Protein 9HHC (pdb70)

Sequence (129 aa):
SSPEFMNKQWYLLANQQLILSLSKYEGGHIFEKLVDAKKQNCPDYYDVIKNPMSFSCIKTKLKKGQYAYPSEFVKDVQLIFDNCSLYNTSNSVVAITGKNIIETYFNNQLIVMGYNNFILKEKKINDMLKLV

InterPro domains:
  IPR001487 Bromodomain [PF00439] (353-421)
  IPR001487 Bromodomain [PR00503] (367-383)
  IPR001487 Bromodomain [PR00503] (383-401)
  IPR001487 Bromodomain [PR00503] (401-420)
  IPR001487 Bromodomain [PS50014] (348-420)
  IPR001487 Bromodomain [SM00297] (329-439)
  IPR002110 Ankyrin repeat [PF12796] (108-189)
  IPR002110 Ankyrin repeat [PS50088] (92-124)
  IPR002110 Ankyrin repeat [PS50088] (125-157)
  IPR002110 Ankyrin repeat [PS50088] (158-190)
  IPR002110 Ankyrin repeat [SM00248] (53-86)
  IPR002110 Ankyrin repeat [SM00248] (92-121)
  IPR002110 Ankyrin repeat [SM00248] (125-154)
  IPR002110 Ankyrin repeat [SM00248] (158-187)
  IPR002110 Ankyrin repeat [SM00248] (191-224)
  IPR018359 Bromodomain, conserved site [PS00633] (353-412)
  IPR036427 Bromodomain-like superfamily [G3DSA:1.20.920.10] (316-456)
  IPR036427 Bromodomain-like superfamily [SSF47370] (324-434)
  IPR036770 Ankyrin repeat-containing domain superfamily [G3DSA:1.25.40.20] (4-162)
  IPR036770 Ankyrin repeat-containing domain superfamily [G3DSA:1.25.40.20] (163-213)

GO terms:
  GO:0005634 nucleus (C, IDA)
  GO:0140015 histone H3K14ac reader activity (F, IDA)
  GO:0140072 histone H3K9ac reader activity (F, IDA)

Foldseek 3Di:
DVVVLVVVLLVVLVVLLVVLCPPVPSVVQADWDPCVVVVNVCLCVQQVDRAGSPNLVVCSVVVVDPALVVSVVRLVSNLVSQPRPDPCPDPSNVSSVVSVVVSVVSCVVVVSVVRNVVRVVVVVVVVVD

B-factor: mean 36.77, std 13.33, range [16.94, 96.71]

Solvent-accessible surface area: 7867 Å² total; per-residue (Å²): 102,106,65,136,50,68,132,69,4,41,106,32,0,58,89,0,1,102,20,0,30,167,78,144,9,0,136,62,17,43,150,84,44,95,18,93,83,128,89,17,111,65,24,77,104,60,2,158,85,42,29,1,0,39,33,0,57,66,57,8,140,140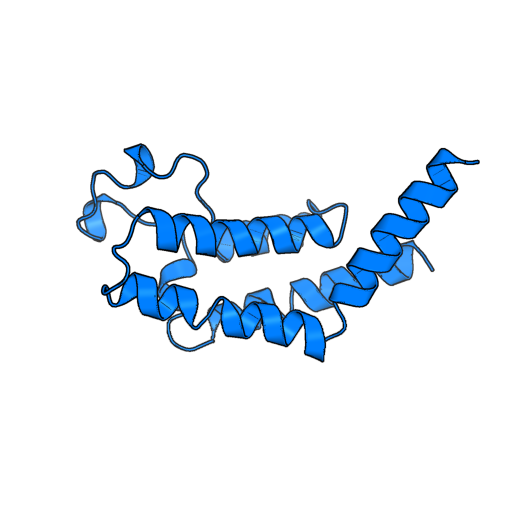,52,103,9,64,97,7,38,54,0,27,127,11,0,49,35,5,7,72,14,8,54,117,60,31,95,106,128,30,121,56,6,89,25,3,108,79,0,36,76,49,0,62,76,37,9,118,124,50,17,0,50,99,32,41,104,44,29,54,144,89,62,98,65,114,89,92,147

Organism: Plasmodium falciparum (isolate 3D7) (NCBI:txid36329)

Secondary structure (DSSP, 8-state):
-HHHHHHHHHHHHHHHHHHHHHSTTGGGGTS---TTTTT-TTHHHH-SS---HHHHHHHHHTT---SHHHHHHHHHHHHHHHHHHS-TTSHHHHHHHHHHHHHHHHHHHTTHHHHHHHHHHHHHHHHH-

Structure (mmCIF, N/CA/C/O backbone):
data_9HHC
#
_entry.id   9HHC
#
_cell.length_a   38.360
_cell.length_b   86.720
_cell.length_c   107.820
_cell.angle_alpha   90.00
_cell.angle_beta   90.00
_cell.angle_gamma   90.00
#
_symmetry.space_group_name_H-M   'I 2 2 2'
#
loop_
_entity.id
_entity.type
_entity.pdbx_description
1 polymer 'Bromodomain protein 1'
2 non-polymer (R,R)-2,3-BUTANEDIOL
3 non-polymer 1-(3-aminophenyl)-3-methyl-5,6,7,8-tetrahydro-2~{H}-cyclohepta[c]pyrrol-4-one
4 water water
#
loop_
_atom_site.group_PDB
_atom_site.id
_atom_site.type_symbol
_atom_site.label_atom_id
_atom_site.label_alt_id
_atom_site.label_comp_id
_atom_site.label_asym_id
_atom_site.label_entity_id
_atom_site.label_seq_id
_atom_site.pdbx_PDB_ins_code
_atom_site.Cartn_x
_atom_site.Cartn_y
_atom_site.Cartn_z
_atom_site.occupancy
_atom_site.B_iso_or_equiv
_atom_site.auth_seq_id
_atom_site.auth_comp_id
_atom_site.auth_asym_id
_atom_site.auth_atom_id
_atom_site.pdbx_PDB_model_num
ATOM 1 N N A SER A 1 5 ? 26.405 28.716 4.092 0.43 55.78 328 SER A N 1
ATOM 2 N N B SER A 1 5 ? 25.382 30.551 6.042 0.57 55.20 328 SER A N 1
ATOM 3 C CA A SER A 1 5 ? 25.476 29.228 5.095 0.43 56.22 328 SER A CA 1
ATOM 4 C CA B SER A 1 5 ? 25.432 29.510 5.019 0.57 56.07 328 SER A CA 1
ATOM 5 C C A SER A 1 5 ? 24.009 28.881 4.786 0.43 62.72 328 SER A C 1
ATOM 6 C C B SER A 1 5 ? 24.045 28.917 4.768 0.57 62.79 328 SER A C 1
ATOM 7 O O A SER A 1 5 ? 23.314 28.377 5.669 0.43 64.63 328 SER A O 1
ATOM 8 O O B SER A 1 5 ? 23.473 28.265 5.642 0.57 64.47 328 SER A O 1
ATOM 13 N N . PRO A 1 6 ? 23.520 29.136 3.558 1.00 60.29 329 PRO A N 1
ATOM 14 C CA . PRO A 1 6 ? 22.125 28.729 3.275 1.00 62.07 329 PRO A CA 1
ATOM 15 C C . PRO A 1 6 ? 21.895 27.229 3.366 1.00 61.26 329 PRO A C 1
ATOM 16 O O . PRO A 1 6 ? 20.831 26.792 3.832 1.00 49.19 329 PRO A O 1
ATOM 20 N N . GLU A 1 7 ? 22.864 26.423 2.922 1.00 73.42 330 GLU A N 1
ATOM 21 C CA . GLU A 1 7 ? 22.745 24.974 3.047 1.00 62.53 330 GLU A CA 1
ATOM 22 C C . GLU A 1 7 ? 22.984 24.522 4.482 1.00 60.92 330 GLU A C 1
ATOM 23 O O . GLU A 1 7 ? 22.298 23.616 4.967 1.00 48.79 330 GLU A O 1
ATOM 25 N N . PHE A 1 8 ? 23.968 25.125 5.159 1.00 53.92 331 PHE A N 1
ATOM 26 C CA . PHE A 1 8 ? 24.160 24.881 6.583 1.00 47.82 331 PHE A CA 1
ATOM 27 C C . PHE A 1 8 ? 22.888 25.185 7.360 1.00 47.64 331 PHE A C 1
ATOM 28 O O . PHE A 1 8 ? 22.476 24.409 8.235 1.00 42.79 331 PHE A O 1
ATOM 36 N N . MET A 1 9 ? 22.245 26.314 7.051 1.00 47.78 332 MET A N 1
ATOM 37 C CA . MET A 1 9 ? 21.015 26.659 7.751 1.00 43.88 332 MET A CA 1
ATOM 38 C C . MET A 1 9 ? 19.931 25.628 7.493 1.00 39.47 332 MET A C 1
ATOM 39 O O . MET A 1 9 ? 19.200 25.259 8.413 1.00 33.61 332 MET A O 1
ATOM 44 N N . ASN A 1 10 ? 19.817 25.141 6.249 1.00 38.44 333 ASN A N 1
ATOM 45 C CA . ASN A 1 10 ? 18.831 24.099 5.969 1.00 36.08 333 ASN A CA 1
ATOM 46 C C . ASN A 1 10 ? 19.066 22.871 6.844 1.00 34.24 333 ASN A C 1
ATOM 47 O O . ASN A 1 10 ? 18.110 22.294 7.382 1.00 35.65 333 ASN A O 1
ATOM 52 N N . LYS A 1 11 ? 20.335 22.457 6.992 1.00 35.63 334 LYS A N 1
ATOM 53 C CA . LYS A 1 11 ? 20.645 21.353 7.896 1.00 36.00 334 LYS A CA 1
ATOM 54 C C . LYS A 1 11 ? 20.170 21.663 9.306 1.00 29.24 334 LYS A C 1
ATOM 55 O O . LYS A 1 11 ? 19.564 20.807 9.962 1.00 33.15 334 LYS A O 1
ATOM 61 N N . GLN A 1 12 ? 20.416 22.888 9.784 1.00 34.99 335 GLN A N 1
ATOM 62 C CA . GLN A 1 12 ? 20.049 23.242 11.154 1.00 34.78 335 GLN A CA 1
ATOM 63 C C . GLN A 1 12 ? 18.556 23.059 11.405 1.00 30.26 335 GLN A C 1
ATOM 64 O O . GLN A 1 12 ? 18.157 22.341 12.330 1.00 30.43 335 GLN A O 1
ATOM 70 N N . TRP A 1 13 ? 17.700 23.710 10.606 1.00 28.63 336 TRP A N 1
ATOM 71 C CA . TRP A 1 13 ? 16.285 23.645 10.936 1.00 31.60 336 TRP A CA 1
ATOM 72 C C . TRP A 1 13 ? 15.682 22.283 10.619 1.00 28.22 336 TRP A C 1
ATOM 73 O O . TRP A 1 13 ? 14.665 21.930 11.223 1.00 25.43 336 TRP A O 1
ATOM 84 N N . TYR A 1 14 ? 16.292 21.496 9.722 1.00 29.61 337 TYR A N 1
ATOM 85 C CA . TYR A 1 14 ? 15.870 20.101 9.612 1.00 31.38 337 TYR A CA 1
ATOM 86 C C . TYR A 1 14 ? 16.124 19.358 10.918 1.00 28.61 337 TYR A C 1
ATOM 87 O O . TYR A 1 14 ? 15.242 18.638 11.405 1.00 26.96 337 TYR A O 1
ATOM 96 N N . LEU A 1 15 ? 17.305 19.550 11.524 1.00 24.90 338 LEU A N 1
ATOM 97 C CA . LEU A 1 15 ? 17.601 18.922 12.811 1.00 24.89 338 LEU A CA 1
ATOM 98 C C . LEU A 1 15 ? 16.631 19.371 13.895 1.00 29.52 338 LEU A C 1
ATOM 99 O O . LEU A 1 15 ? 16.191 18.562 14.719 1.00 29.02 338 LEU A O 1
ATOM 104 N N . LEU A 1 16 ? 16.283 20.655 13.913 1.00 24.59 339 LEU A N 1
ATOM 105 C CA . LEU A 1 16 ? 15.310 21.132 14.892 1.00 23.81 339 LEU A CA 1
ATOM 106 C C . LEU A 1 16 ? 13.940 20.493 14.689 1.00 28.19 339 LEU A C 1
ATOM 107 O O . LEU A 1 16 ? 13.284 20.103 15.662 1.00 23.50 339 LEU A O 1
ATOM 112 N N . ALA A 1 17 ? 13.485 20.409 13.434 1.00 24.02 340 ALA A N 1
ATOM 113 C CA . ALA A 1 17 ? 12.203 19.790 13.117 1.00 24.41 340 ALA A CA 1
ATOM 114 C C . ALA A 1 17 ? 12.176 18.325 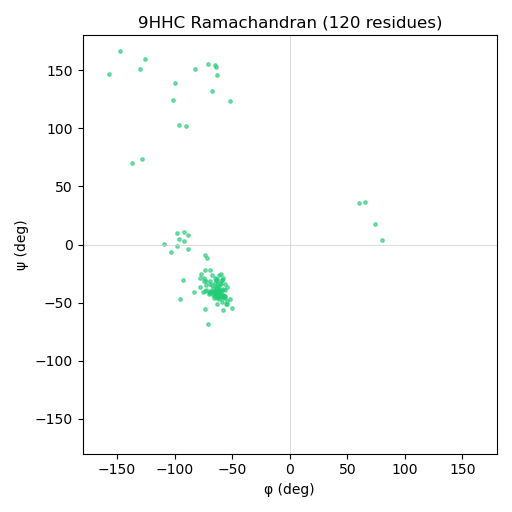13.529 1.00 27.55 340 ALA A C 1
ATOM 115 O O . ALA A 1 17 ? 11.180 17.854 14.086 1.00 29.96 340 ALA A O 1
ATOM 117 N N . ASN A 1 18 ? 13.253 17.581 13.260 1.00 27.41 341 ASN A N 1
ATOM 118 C CA . ASN A 1 18 ? 13.299 16.184 13.683 1.00 30.69 341 ASN A CA 1
ATOM 119 C C . ASN A 1 18 ? 13.241 16.060 15.203 1.00 35.20 341 ASN A C 1
ATOM 120 O O . ASN A 1 18 ? 12.560 15.186 15.738 1.00 35.37 341 ASN A O 1
ATOM 125 N N A GLN A 1 19 ? 13.956 16.943 15.905 0.43 30.87 342 GLN A N 1
ATOM 126 N N B GLN A 1 19 ? 13.956 16.940 15.906 0.57 30.77 342 GLN A N 1
ATOM 127 C CA A GLN A 1 19 ? 13.911 16.926 17.363 0.43 34.68 342 GLN A CA 1
ATOM 128 C CA B GLN A 1 19 ? 13.899 16.909 17.362 0.57 34.69 342 GLN A CA 1
ATOM 129 C C A GLN A 1 19 ? 12.525 17.291 17.873 0.43 34.22 342 GLN A C 1
ATOM 130 C C B GLN A 1 19 ? 12.508 17.269 17.860 0.57 34.23 342 GLN A C 1
ATOM 131 O O A GLN A 1 19 ? 12.045 16.712 18.855 0.43 35.29 342 GLN A O 1
ATOM 132 O O B GLN A 1 19 ? 12.007 16.664 18.816 0.57 35.31 342 GLN A O 1
ATOM 143 N N . LEU A 1 20 ? 11.861 18.235 17.208 1.00 29.13 343 LEU A N 1
ATOM 144 C CA . LEU A 1 20 ? 10.559 18.695 17.657 1.00 29.81 343 LEU A CA 1
ATOM 145 C C . LEU A 1 20 ? 9.465 17.671 17.388 1.00 27.92 343 LEU A C 1
ATOM 146 O O . LEU A 1 20 ? 8.607 17.445 18.249 1.00 28.83 343 LEU A O 1
ATOM 151 N N . ILE A 1 21 ? 9.461 17.051 16.202 1.00 28.49 344 ILE A N 1
ATOM 152 C CA . ILE A 1 21 ? 8.440 16.038 15.934 1.00 30.47 344 ILE A CA 1
ATOM 153 C C . ILE A 1 21 ? 8.601 14.870 16.901 1.00 33.15 344 ILE A C 1
ATOM 154 O O . ILE A 1 21 ? 7.614 14.225 17.272 1.00 30.90 344 ILE A O 1
ATOM 159 N N . LEU A 1 22 ? 9.827 14.599 17.355 1.00 31.54 345 LEU A N 1
ATOM 160 C CA . LEU A 1 22 ? 10.027 13.536 18.332 1.00 32.86 345 LEU A CA 1
ATOM 161 C C . LEU A 1 22 ? 9.506 13.953 19.699 1.00 29.75 345 LEU A C 1
ATOM 162 O O . LEU A 1 22 ? 8.894 13.147 20.411 1.00 32.18 345 LEU A O 1
ATOM 167 N N . SER A 1 23 ? 9.722 15.216 20.075 1.00 31.79 346 SER A N 1
ATOM 168 C CA . SER A 1 23 ? 9.229 15.692 21.363 1.00 26.35 346 SER A CA 1
ATOM 169 C C . SER A 1 23 ? 7.710 15.654 21.416 1.00 32.19 346 SER A C 1
ATOM 170 O O . SER A 1 23 ? 7.130 15.366 22.469 1.00 29.86 346 SER A O 1
ATOM 173 N N . LEU A 1 24 ? 7.046 15.948 20.291 1.00 29.88 347 LEU A N 1
ATOM 174 C CA . LEU A 1 24 ? 5.587 15.867 20.245 1.00 28.41 347 LEU A CA 1
ATOM 175 C C . LEU A 1 24 ? 5.110 14.429 20.408 1.00 29.98 347 LEU A C 1
ATOM 176 O O . LEU A 1 24 ? 4.126 14.173 21.109 1.00 33.52 347 LEU A O 1
ATOM 181 N N . SER A 1 25 ? 5.793 13.479 19.761 1.00 34.38 348 SER A N 1
ATOM 182 C CA . SER A 1 25 ? 5.404 12.078 19.887 1.00 33.42 348 SER A CA 1
ATOM 183 C C . SER A 1 25 ? 5.436 11.614 21.336 1.00 31.91 348 SER A C 1
ATOM 184 O O . SER A 1 25 ? 4.655 10.734 21.716 1.00 39.18 348 SER A O 1
ATOM 187 N N . LYS A 1 26 ? 6.323 12.177 22.160 1.00 33.40 349 LYS A N 1
ATOM 188 C CA . LYS A 1 26 ? 6.472 11.722 23.537 1.00 38.54 349 LYS A CA 1
ATOM 189 C C . LYS A 1 26 ? 5.824 12.653 24.559 1.00 42.19 349 LYS A C 1
ATOM 190 O O . LYS A 1 26 ? 5.755 12.300 25.740 1.00 41.01 349 LYS A O 1
ATOM 196 N N . TYR A 1 27 ? 5.320 13.809 24.142 1.00 37.49 350 TYR A N 1
ATOM 197 C CA . TYR A 1 27 ? 4.563 14.644 25.061 1.00 34.22 350 TYR A CA 1
ATOM 198 C C . TYR A 1 27 ? 3.269 13.943 25.485 1.00 38.24 350 TYR A C 1
ATOM 199 O O . TYR A 1 27 ? 2.726 13.094 24.770 1.00 34.05 350 TYR A O 1
ATOM 208 N N . GLU A 1 28 ? 2.772 14.319 26.663 1.00 39.51 351 GLU A N 1
ATOM 209 C CA . GLU A 1 28 ? 1.532 13.753 27.190 1.00 39.67 351 GLU A CA 1
ATOM 210 C C . GLU A 1 28 ? 0.402 13.852 26.165 1.00 43.04 351 GLU A C 1
ATOM 211 O O . GLU A 1 28 ? 0.077 14.944 25.680 1.00 42.93 351 GLU A O 1
ATOM 217 N N . GLY A 1 29 ? -0.188 12.704 25.827 1.00 37.15 352 GLY A N 1
ATOM 218 C CA . GLY A 1 29 ? -1.249 12.643 24.842 1.00 32.48 352 GLY A CA 1
ATOM 219 C C . GLY A 1 29 ? -0.795 12.672 23.397 1.00 37.45 352 GLY A C 1
ATOM 220 O O . GLY A 1 29 ? -1.645 12.704 22.491 1.00 33.16 352 GLY A O 1
ATOM 221 N N . GLY A 1 30 ? 0.512 12.667 23.140 1.00 36.29 353 GLY A N 1
ATOM 222 C CA . GLY A 1 30 ? 0.979 12.742 21.766 1.00 31.40 353 GLY A CA 1
ATOM 223 C C . GLY A 1 30 ? 0.594 11.545 20.921 1.00 35.39 353 GLY A C 1
ATOM 224 O O . GLY A 1 30 ? 0.420 11.687 19.706 1.00 36.91 353 GLY A O 1
ATOM 225 N N . HIS A 1 31 ? 0.433 10.374 21.544 1.00 35.77 354 HIS A N 1
ATOM 226 C CA . HIS A 1 31 ? 0.158 9.152 20.796 1.00 37.13 354 HIS A CA 1
ATOM 227 C C . HIS A 1 31 ? -1.103 9.252 19.940 1.00 30.82 354 HIS A C 1
ATOM 228 O O . HIS A 1 31 ? -1.186 8.594 18.899 1.00 36.61 354 HIS A O 1
ATOM 235 N N . ILE A 1 32 ? -2.097 10.057 20.334 1.00 33.59 355 ILE A N 1
ATOM 236 C CA . ILE A 1 32 ? -3.317 10.096 19.528 1.00 38.05 355 ILE A CA 1
ATOM 237 C C . ILE A 1 32 ? -3.129 10.815 18.201 1.00 34.58 355 ILE A C 1
ATOM 238 O O . ILE A 1 32 ? -4.015 10.739 17.344 1.00 34.48 355 ILE A O 1
ATOM 243 N N . PHE A 1 33 ? -2.007 11.512 18.004 1.00 29.53 356 PHE A N 1
ATOM 244 C CA . PHE A 1 33 ? -1.708 12.148 16.730 1.00 31.86 356 PHE A CA 1
ATOM 245 C C . PHE A 1 33 ? -0.578 11.456 15.979 1.00 33.89 356 PHE A C 1
ATOM 246 O O . PHE A 1 33 ? -0.235 11.891 14.878 1.00 33.28 356 PHE A O 1
ATOM 254 N N . GLU A 1 34 ? -0.012 10.375 16.530 1.00 27.42 357 GLU A N 1
ATOM 255 C CA . GLU A 1 34 ? 1.150 9.738 15.911 1.00 32.71 357 GLU A CA 1
ATOM 256 C C . GLU A 1 34 ? 0.837 9.192 14.524 1.00 32.03 357 GLU A C 1
ATOM 257 O O . GLU A 1 34 ? 1.655 9.316 13.605 1.00 29.62 357 GLU A O 1
ATOM 263 N N . LYS A 1 35 ? -0.321 8.563 14.356 1.00 34.32 358 LYS A N 1
ATOM 264 C CA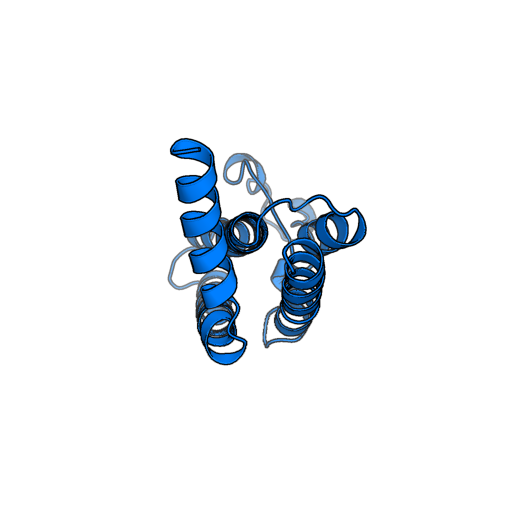 . LYS A 1 35 ? -0.677 7.884 13.121 1.00 35.05 358 LYS A CA 1
ATOM 265 C C . LYS A 1 35 ? -2.017 8.417 12.634 1.00 40.21 358 LYS A C 1
ATOM 266 O O . LYS A 1 35 ? -2.778 9.016 13.397 1.00 41.24 358 LYS A O 1
ATOM 272 N N . LEU A 1 36 ? -2.297 8.227 11.345 1.00 40.61 359 LEU A N 1
ATOM 273 C CA . LEU A 1 36 ? -3.587 8.655 10.821 1.00 37.69 359 LEU A CA 1
ATOM 274 C C . LEU A 1 36 ? -4.699 7.873 11.509 1.00 44.25 359 LEU A C 1
ATOM 275 O O . LEU A 1 36 ? -4.525 6.711 11.885 1.00 41.13 359 LEU A O 1
ATOM 280 N N . VAL A 1 37 ? -5.839 8.532 11.711 1.00 48.57 360 VAL A N 1
ATOM 281 C CA . VAL A 1 37 ? -6.935 7.926 12.456 1.00 50.85 360 VAL A CA 1
ATOM 282 C C . VAL A 1 37 ? -7.506 6.762 11.660 1.00 50.68 360 VAL A C 1
ATOM 283 O O . VAL A 1 37 ? -7.752 6.876 10.452 1.00 51.35 360 VAL A O 1
ATOM 287 N N . ASP A 1 38 ? -7.697 5.624 12.328 1.00 59.65 361 ASP A N 1
ATOM 288 C CA . ASP A 1 38 ? -8.416 4.495 11.742 1.00 67.62 361 ASP A CA 1
ATOM 289 C C . ASP A 1 38 ? -9.883 4.683 12.103 1.00 74.14 361 ASP A C 1
ATOM 290 O O . ASP A 1 38 ? -10.294 4.412 13.234 1.00 73.40 361 ASP A O 1
ATOM 295 N N . ALA A 1 39 ? -10.674 5.154 11.137 1.00 65.78 362 ALA A N 1
ATOM 296 C CA . ALA A 1 39 ? -12.014 5.645 11.444 1.00 66.98 362 ALA A CA 1
ATOM 297 C C . ALA A 1 39 ? -12.901 4.555 12.048 1.00 68.34 362 ALA A C 1
ATOM 298 O O . ALA A 1 39 ? -13.670 4.821 12.982 1.00 61.93 362 ALA A O 1
ATOM 300 N N . LYS A 1 40 ? -12.802 3.317 11.546 1.00 63.09 363 LYS A N 1
ATOM 301 C CA . LYS A 1 40 ? -13.678 2.258 12.048 1.00 67.94 363 LYS A CA 1
ATOM 302 C C . LYS A 1 40 ? -13.266 1.807 13.444 1.00 66.16 363 LYS A C 1
ATOM 303 O O . LYS A 1 40 ? -14.124 1.572 14.304 1.00 75.93 363 LYS A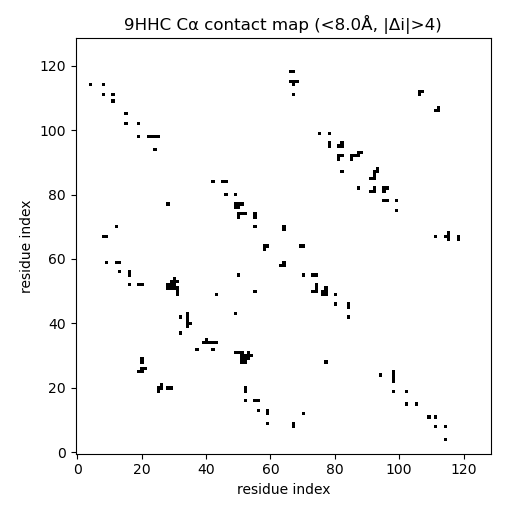 O 1
ATOM 305 N N . LYS A 1 41 ? -11.956 1.697 13.694 1.00 69.47 364 LYS A N 1
ATOM 306 C CA . LYS A 1 41 ? -11.475 1.179 14.973 1.00 67.35 364 LYS A CA 1
ATOM 307 C C . LYS A 1 41 ? -11.638 2.189 16.106 1.00 75.25 364 LYS A C 1
ATOM 308 O O . LYS A 1 41 ? -11.840 1.790 17.259 1.00 78.89 364 LYS A O 1
ATOM 310 N N . GLN A 1 42 ? -11.544 3.486 15.814 1.00 71.11 365 GLN A N 1
ATOM 311 C CA . GLN A 1 42 ? -11.749 4.521 16.821 1.00 71.85 365 GLN A CA 1
ATOM 312 C C . GLN A 1 42 ? -13.197 5.002 16.892 1.00 70.31 365 GLN A C 1
ATOM 313 O O . GLN A 1 42 ? -13.467 6.014 17.550 1.00 73.80 365 GLN A O 1
ATOM 319 N N . ASN A 1 43 ? -14.122 4.302 16.228 1.00 65.48 366 ASN A N 1
ATOM 320 C CA . ASN A 1 43 ? -15.561 4.574 16.302 1.00 63.02 366 ASN A CA 1
ATOM 321 C C . ASN A 1 43 ? -15.901 5.987 15.829 1.00 74.61 366 ASN A C 1
ATOM 322 O O . ASN A 1 43 ? -16.814 6.632 16.349 1.00 74.76 366 ASN A O 1
ATOM 324 N N . CYS A 1 44 ? -15.171 6.470 14.827 1.00 64.73 367 CYS A N 1
ATOM 325 C CA . CYS A 1 44 ? -15.437 7.768 14.205 1.00 58.56 367 CYS A CA 1
ATOM 326 C C . CYS A 1 44 ? -15.523 7.577 12.695 1.00 55.50 367 CYS A C 1
ATOM 327 O O . CYS A 1 44 ? -14.617 7.962 11.944 1.00 55.66 367 CYS A O 1
ATOM 330 N N . PRO A 1 45 ? -16.620 6.990 12.211 1.00 58.71 368 PRO A N 1
ATOM 331 C CA . PRO A 1 45 ? -16.695 6.615 10.790 1.00 52.54 368 PRO A CA 1
ATOM 332 C C . PRO A 1 45 ? -16.771 7.796 9.837 1.00 57.84 368 PRO A C 1
ATOM 333 O O . PRO A 1 45 ? -16.442 7.629 8.656 1.00 63.83 368 PRO A O 1
ATOM 337 N N . ASP A 1 46 ? -17.198 8.971 10.295 1.00 54.42 369 ASP A N 1
ATOM 338 C CA . ASP A 1 46 ? -17.314 10.146 9.441 1.00 50.08 369 ASP A CA 1
ATOM 339 C C . ASP A 1 46 ? -16.025 10.964 9.366 1.00 40.17 369 ASP A C 1
ATOM 340 O O . ASP A 1 46 ? -16.037 12.050 8.777 1.00 41.04 369 ASP A O 1
ATOM 345 N N . TYR A 1 47 ? -14.918 10.466 9.927 1.00 39.46 370 TYR A N 1
ATOM 346 C CA . TYR A 1 47 ? -13.742 11.311 10.120 1.00 32.23 370 TYR A CA 1
ATOM 347 C C . TYR A 1 47 ? -13.247 11.919 8.812 1.00 36.40 370 TYR A C 1
ATOM 348 O O . TYR A 1 47 ? -12.910 13.111 8.757 1.00 35.63 370 TYR A O 1
ATOM 357 N N . TYR A 1 48 ? -13.168 11.117 7.755 1.00 40.39 371 TYR A N 1
ATOM 358 C CA . TYR A 1 48 ? -12.606 11.582 6.492 1.00 40.07 371 TYR A CA 1
ATOM 359 C C . TYR A 1 48 ? -13.643 12.227 5.588 1.00 38.44 371 TYR A C 1
ATOM 360 O O . TYR A 1 48 ? -13.288 12.725 4.513 1.00 38.87 371 TYR A O 1
ATOM 369 N N . ASP A 1 49 ? -14.913 12.224 6.000 1.00 35.95 372 ASP A N 1
ATOM 370 C CA . ASP A 1 49 ? -15.913 13.091 5.393 1.00 37.21 372 ASP A CA 1
ATOM 371 C C . ASP A 1 49 ? -15.775 14.528 5.882 1.00 39.98 372 ASP A C 1
ATOM 372 O O . ASP A 1 49 ? -16.166 15.456 5.163 1.00 40.25 372 ASP A O 1
ATOM 377 N N . VAL A 1 50 ? -15.213 14.717 7.067 1.00 30.26 373 VAL A N 1
ATOM 378 C CA . VAL A 1 50 ? -14.969 16.034 7.641 1.00 30.45 373 VAL A CA 1
ATOM 379 C C . VAL A 1 50 ? -13.553 16.511 7.358 1.00 33.56 373 VAL A C 1
ATOM 380 O O . VAL A 1 50 ? -13.350 17.659 6.952 1.00 32.31 373 VAL A O 1
ATOM 384 N N . ILE A 1 51 ? -12.575 15.632 7.580 1.00 28.61 374 ILE A N 1
ATOM 385 C CA . ILE A 1 51 ? -11.154 15.947 7.477 1.00 27.18 374 ILE A CA 1
ATOM 386 C C . ILE A 1 51 ? -10.685 15.535 6.084 1.00 28.29 374 ILE A C 1
ATOM 387 O O . ILE A 1 51 ? -10.457 14.352 5.805 1.00 29.21 374 ILE A O 1
ATOM 392 N N . LYS A 1 52 ? -10.526 16.516 5.200 1.00 24.80 375 LYS A N 1
ATOM 393 C CA . LYS A 1 52 ? -10.118 16.264 3.824 1.00 30.63 375 LYS A CA 1
ATOM 394 C C . LYS A 1 52 ? -8.618 16.458 3.580 1.00 30.24 375 LYS A C 1
ATOM 395 O O . LYS A 1 52 ? -8.143 16.218 2.462 1.00 31.30 375 LYS A O 1
ATOM 401 N N . ASN A 1 53 ? -7.855 16.858 4.599 1.00 31.73 376 ASN A N 1
ATOM 402 C CA . ASN A 1 53 ? -6.405 17.027 4.507 1.00 28.91 376 ASN A CA 1
ATOM 403 C C . ASN A 1 53 ? -5.785 16.428 5.771 1.00 28.07 376 ASN A C 1
ATOM 404 O O . ASN A 1 53 ? -5.315 17.152 6.650 1.00 25.18 376 ASN A O 1
ATOM 409 N N . PRO A 1 54 ? -5.825 15.102 5.906 1.00 25.05 377 PRO A N 1
ATOM 410 C CA . PRO A 1 54 ? -5.361 14.490 7.159 1.00 30.37 377 PRO A CA 1
ATOM 411 C C . PRO A 1 54 ? -3.855 14.580 7.300 1.00 33.62 377 PRO A C 1
ATOM 412 O O . PRO A 1 54 ? -3.115 14.671 6.319 1.00 30.51 377 PRO A O 1
ATOM 416 N N . MET A 1 55 ? -3.405 14.535 8.550 1.00 26.84 378 MET A N 1
ATOM 417 C CA . MET A 1 55 ? -1.992 14.697 8.861 1.00 25.27 378 MET A CA 1
ATOM 418 C C . MET A 1 55 ? -1.734 14.054 10.217 1.00 28.70 378 MET A C 1
ATOM 419 O O . MET A 1 55 ? -2.612 14.047 11.086 1.00 26.66 378 MET A O 1
ATOM 424 N N . SER A 1 56 ? -0.535 13.493 10.376 1.00 28.82 379 SER A N 1
ATOM 425 C CA . SER A 1 56 ? -0.119 12.851 11.621 1.00 29.17 379 SER A CA 1
ATOM 426 C C . SER A 1 56 ? 1.379 13.050 11.806 1.00 28.39 379 SER A C 1
ATOM 427 O O . SER A 1 56 ? 2.095 13.417 10.869 1.00 26.97 379 SER A O 1
ATOM 430 N N . PHE A 1 57 ? 1.858 12.773 13.027 1.00 25.57 380 PHE A N 1
ATOM 431 C CA . PHE A 1 57 ? 3.290 12.874 13.281 1.00 25.34 380 PHE A CA 1
ATOM 432 C C . PHE A 1 57 ? 4.077 11.968 12.342 1.00 29.35 380 PHE A C 1
ATOM 433 O O . PHE A 1 57 ? 5.159 12.336 11.866 1.00 30.13 380 PHE A O 1
ATOM 441 N N . SER A 1 58 ? 3.551 10.777 12.052 1.00 32.14 381 SER A N 1
ATOM 442 C CA . SER A 1 58 ? 4.305 9.861 11.201 1.00 34.97 381 SER A CA 1
ATOM 443 C C . SER A 1 58 ? 4.388 10.367 9.759 1.00 35.39 381 SER A C 1
ATOM 444 O O . SER A 1 58 ? 5.410 10.152 9.093 1.00 31.22 381 SER A O 1
ATOM 447 N N . CYS A 1 59 ? 3.342 11.050 9.266 1.00 32.69 382 CYS A N 1
ATOM 448 C CA . CYS A 1 59 ? 3.407 11.664 7.936 1.00 34.95 382 CYS A CA 1
ATOM 449 C C . CYS A 1 59 ? 4.520 12.696 7.868 1.00 32.49 382 CYS A C 1
ATOM 450 O O . CYS A 1 59 ? 5.263 12.767 6.880 1.00 34.30 382 CYS A O 1
ATOM 453 N N . ILE A 1 60 ? 4.619 13.527 8.906 1.00 29.21 383 ILE A N 1
ATOM 454 C CA . ILE A 1 60 ? 5.627 14.577 8.954 1.00 30.31 383 ILE A CA 1
ATOM 455 C C . ILE A 1 60 ? 7.022 13.972 9.060 1.00 30.12 383 ILE A C 1
ATOM 456 O O . ILE A 1 60 ? 7.968 14.426 8.397 1.00 26.19 383 ILE A O 1
ATOM 461 N N . LYS A 1 61 ? 7.168 12.909 9.851 1.00 31.81 384 LYS A N 1
ATOM 462 C CA . LYS A 1 61 ? 8.461 12.243 9.946 1.00 31.36 384 LYS A CA 1
ATOM 463 C C . LYS A 1 61 ? 8.888 11.688 8.600 1.00 33.67 384 LYS A C 1
ATOM 464 O O . LYS A 1 61 ? 10.080 11.687 8.264 1.00 28.82 384 LYS A O 1
ATOM 470 N N . THR A 1 62 ? 7.929 11.199 7.816 1.00 33.96 385 THR A N 1
ATOM 471 C CA . THR A 1 62 ? 8.265 10.653 6.507 1.00 36.73 385 THR A CA 1
ATOM 472 C C . THR A 1 62 ? 8.703 11.751 5.543 1.00 34.54 385 THR A C 1
ATOM 473 O O . THR A 1 62 ? 9.673 11.574 4.793 1.00 33.18 385 THR A O 1
ATOM 477 N N . LYS A 1 63 ? 8.013 12.899 5.558 1.00 29.80 386 LYS A N 1
ATOM 478 C CA . LYS A 1 63 ? 8.436 14.017 4.716 1.00 32.30 386 LYS A CA 1
ATOM 479 C C . LYS A 1 63 ? 9.807 14.543 5.132 1.00 32.92 386 LYS A C 1
ATOM 480 O O . LYS A 1 63 ? 10.603 14.941 4.273 1.00 31.39 386 LYS A O 1
ATOM 486 N N . LEU A 1 64 ? 10.092 14.579 6.443 1.00 26.47 387 LEU A N 1
ATOM 487 C CA . LEU A 1 64 ? 11.430 14.947 6.892 1.00 29.28 387 LEU A CA 1
ATOM 488 C C . LEU A 1 64 ? 12.461 13.945 6.403 1.00 33.44 387 LEU A C 1
ATOM 489 O O . LEU A 1 64 ? 13.512 14.333 5.888 1.00 35.38 387 LEU A O 1
ATOM 494 N N . LYS A 1 65 ? 12.171 12.648 6.549 1.00 34.07 388 LYS A N 1
ATOM 495 C CA . LYS A 1 65 ? 13.105 11.624 6.092 1.00 31.86 388 LYS A CA 1
ATOM 496 C C . LYS A 1 65 ? 13.358 11.709 4.586 1.00 40.42 388 LYS A C 1
ATOM 497 O O . LYS A 1 65 ? 14.471 11.420 4.129 1.00 40.68 388 LYS A O 1
ATOM 501 N N . LYS A 1 66 ? 12.355 12.105 3.801 1.00 34.05 389 LYS A N 1
ATOM 502 C CA . LYS A 1 66 ? 12.483 12.185 2.351 1.00 31.87 389 LYS A CA 1
ATOM 503 C C . LYS A 1 66 ? 12.938 13.556 1.867 1.00 32.77 389 LYS A C 1
ATOM 504 O O . LYS A 1 66 ? 13.058 13.767 0.657 1.00 33.31 389 LYS A O 1
ATOM 510 N N . GLY A 1 67 ? 13.221 14.484 2.771 1.00 29.55 390 GLY A N 1
ATOM 511 C CA . GLY A 1 67 ? 13.650 15.794 2.315 1.00 29.58 390 GLY A CA 1
ATOM 512 C C . GLY A 1 67 ? 12.572 16.550 1.563 1.00 32.91 390 GLY A C 1
ATOM 513 O O . GLY A 1 67 ? 12.880 17.268 0.604 1.00 39.69 390 GLY A O 1
ATOM 514 N N . GLN A 1 68 ? 11.315 16.416 1.984 1.00 32.89 391 GLN A N 1
ATOM 515 C CA . GLN A 1 68 ? 10.215 16.994 1.226 1.00 31.63 391 GLN A CA 1
ATOM 516 C C . GLN A 1 68 ? 9.771 18.354 1.743 1.00 34.91 391 GLN A C 1
ATOM 517 O O . GLN A 1 68 ? 8.796 18.905 1.222 1.00 38.75 391 GLN A O 1
ATOM 523 N N . TYR A 1 69 ? 10.464 18.918 2.732 1.00 27.56 392 TYR A N 1
ATOM 524 C CA . TYR A 1 69 ? 10.221 20.290 3.166 1.00 30.34 392 TYR A CA 1
ATOM 525 C C . TYR A 1 69 ? 11.294 21.194 2.578 1.00 35.19 392 TYR A C 1
ATOM 526 O O . TYR A 1 69 ? 12.494 20.960 2.776 1.00 31.56 392 TYR A O 1
ATOM 535 N N . ALA A 1 70 ? 10.861 22.226 1.861 1.00 27.49 393 ALA A N 1
ATOM 536 C CA . ALA A 1 70 ? 11.785 23.164 1.236 1.00 34.81 393 ALA A CA 1
ATOM 537 C C . ALA A 1 70 ? 12.085 24.365 2.117 1.00 36.75 393 ALA A C 1
ATOM 538 O O . ALA A 1 70 ? 13.182 24.932 2.029 1.00 29.61 393 ALA A O 1
ATOM 540 N N . TYR A 1 71 ? 11.129 24.768 2.945 1.00 30.67 394 TYR A N 1
ATOM 541 C CA . TYR A 1 71 ? 11.231 25.934 3.800 1.00 32.55 394 TYR A CA 1
ATOM 542 C C . TYR A 1 71 ? 10.854 25.570 5.232 1.00 29.39 394 TYR A C 1
ATOM 543 O O . TYR A 1 71 ? 10.046 24.664 5.461 1.00 25.30 394 TYR A O 1
ATOM 552 N N . PRO A 1 72 ? 11.430 26.276 6.203 1.00 27.11 395 PRO A N 1
ATOM 553 C CA . PRO A 1 72 ? 11.066 26.023 7.609 1.00 29.68 395 PRO A CA 1
ATOM 554 C C . PRO A 1 72 ? 9.578 26.157 7.908 1.00 29.10 395 PRO A C 1
ATOM 555 O O . PRO A 1 72 ? 9.065 25.399 8.739 1.00 26.72 395 PRO A O 1
ATOM 559 N N . SER A 1 73 ? 8.867 27.080 7.242 1.00 27.35 396 SER A N 1
ATOM 560 C CA . SER A 1 73 ? 7.441 27.295 7.494 1.00 26.56 396 SER A CA 1
ATOM 561 C C . SER A 1 73 ? 6.585 26.107 7.066 1.00 25.55 396 SER A C 1
ATOM 562 O O . SER A 1 73 ? 5.468 25.919 7.578 1.00 25.61 396 SER A O 1
ATOM 565 N N . GLU A 1 74 ? 7.058 25.333 6.095 1.00 26.47 397 GLU A N 1
ATOM 566 C CA . GLU A 1 74 ? 6.263 24.222 5.592 1.00 23.99 397 GLU A CA 1
ATOM 567 C C . GLU A 1 74 ? 6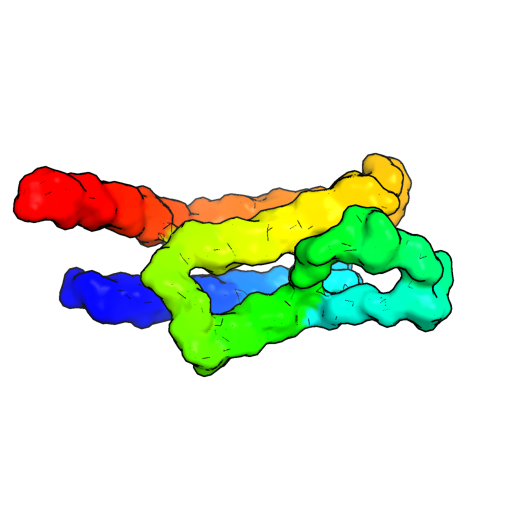.117 23.143 6.645 1.00 23.42 397 GLU A C 1
ATOM 568 O O . GLU A 1 74 ? 5.062 22.502 6.742 1.00 24.37 397 GLU A O 1
ATOM 574 N N . PHE A 1 75 ? 7.153 22.943 7.460 1.00 22.62 398 PHE A N 1
ATOM 575 C CA . PHE A 1 75 ? 7.059 21.988 8.553 1.00 22.32 398 PHE A CA 1
ATOM 576 C C . PHE A 1 75 ? 6.042 22.455 9.590 1.00 25.95 398 PHE A C 1
ATOM 577 O O . PHE A 1 75 ? 5.197 21.674 10.050 1.00 20.50 398 PHE A O 1
ATOM 585 N N . VAL A 1 76 ? 6.112 23.739 9.965 1.00 22.05 399 VAL A N 1
ATOM 586 C CA . VAL A 1 76 ? 5.170 24.273 10.953 1.00 18.06 399 VAL A CA 1
ATOM 587 C C . VAL A 1 76 ? 3.741 24.194 10.425 1.00 23.39 399 VAL A C 1
ATOM 588 O O . VAL A 1 76 ? 2.809 23.815 11.161 1.00 23.55 399 VAL A O 1
ATOM 592 N N . LYS A 1 77 ? 3.538 24.518 9.135 1.00 24.08 400 LYS A N 1
ATOM 593 C CA . LYS A 1 77 ? 2.211 24.442 8.538 1.00 25.00 400 LYS A CA 1
ATOM 594 C C . LYS A 1 77 ? 1.637 23.032 8.636 1.00 23.29 400 LYS A C 1
ATOM 595 O O . LYS A 1 77 ? 0.451 22.859 8.921 1.00 26.19 400 LYS A O 1
ATOM 600 N N . ASP A 1 78 ? 2.470 22.007 8.442 1.00 22.12 401 ASP A N 1
ATOM 601 C CA . ASP A 1 78 ? 1.950 20.646 8.568 1.00 21.78 401 ASP A CA 1
ATOM 602 C C . ASP A 1 78 ? 1.616 20.300 10.017 1.00 24.13 401 ASP A C 1
ATOM 603 O O . ASP A 1 78 ? 0.589 19.655 10.283 1.00 22.86 401 ASP A O 1
ATOM 608 N N . VAL A 1 79 ? 2.459 20.708 10.974 1.00 21.83 402 VAL A N 1
ATOM 609 C CA . VAL A 1 79 ? 2.131 20.437 12.378 1.00 22.30 402 VAL A CA 1
ATOM 610 C C . VAL A 1 79 ? 0.871 21.192 12.777 1.00 20.34 402 VAL A C 1
ATOM 611 O O . VAL A 1 79 ? -0.038 20.630 13.401 1.00 21.29 402 VAL A O 1
ATOM 615 N N . GLN A 1 80 ? 0.769 22.462 12.380 1.00 21.56 403 GLN A N 1
ATOM 616 C CA . GLN A 1 80 ? -0.423 23.221 12.715 1.00 19.88 403 GLN A CA 1
ATOM 617 C C . GLN A 1 80 ? -1.672 22.577 12.134 1.00 22.51 403 GLN A C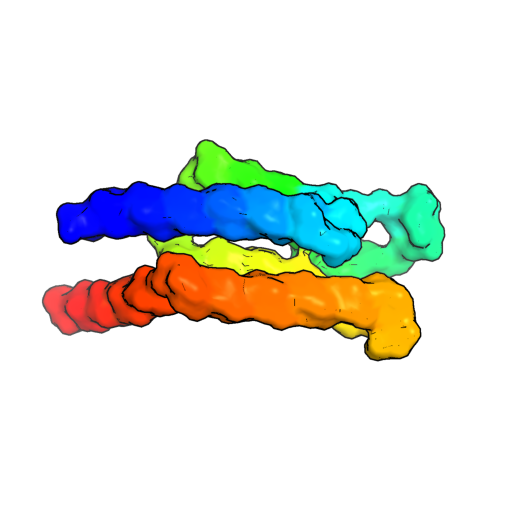 1
ATOM 618 O O . GLN A 1 80 ? -2.747 22.635 12.745 1.00 23.68 403 GLN A O 1
ATOM 624 N N . LEU A 1 81 ? -1.539 21.957 10.961 1.00 23.86 404 LEU A N 1
ATOM 625 C CA . LEU A 1 81 ? -2.663 21.288 10.317 1.00 21.35 404 LEU A CA 1
ATOM 626 C C . LE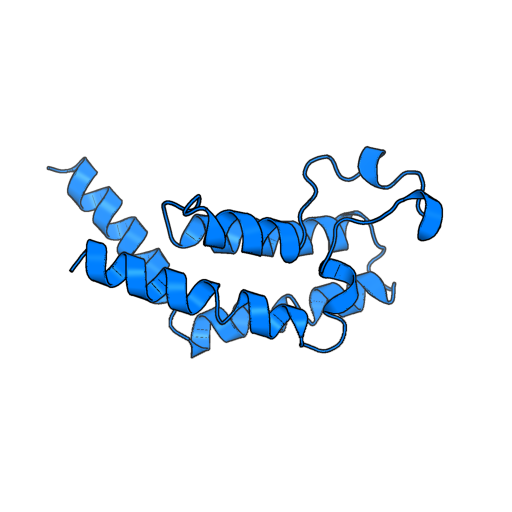U A 1 81 ? -3.200 20.160 11.195 1.00 20.51 404 LEU A C 1
ATOM 627 O O . LEU A 1 81 ? -4.417 19.959 11.277 1.00 22.98 404 LEU A O 1
ATOM 632 N N . ILE A 1 82 ? -2.316 19.423 11.869 1.00 23.95 405 ILE A N 1
ATOM 633 C CA . ILE A 1 82 ? -2.789 18.419 12.821 1.00 20.74 405 ILE A CA 1
ATOM 634 C C . ILE A 1 82 ? -3.686 19.063 13.865 1.00 22.10 405 ILE A C 1
ATOM 635 O O . ILE A 1 82 ? -4.760 18.545 14.200 1.00 23.77 405 ILE A O 1
ATOM 640 N N . PHE A 1 83 ? -3.266 20.200 14.408 1.00 20.57 406 PHE A N 1
ATOM 641 C CA . PHE A 1 83 ? -4.042 20.783 15.495 1.00 18.82 406 PHE A CA 1
ATOM 642 C C . PHE A 1 83 ? -5.342 21.398 14.991 1.00 24.51 406 PHE A C 1
ATOM 643 O O . PHE A 1 83 ? -6.349 21.408 15.717 1.00 23.07 406 PHE A O 1
ATOM 651 N N . ASP A 1 84 ? -5.346 21.909 13.759 1.00 25.02 407 ASP A N 1
ATOM 652 C CA . ASP A 1 84 ? -6.579 22.432 13.192 1.00 20.12 407 ASP A CA 1
ATOM 653 C C . ASP A 1 84 ? -7.577 21.314 12.895 1.00 22.59 407 ASP A C 1
ATOM 654 O O . ASP A 1 84 ? -8.785 21.501 13.065 1.00 22.65 407 ASP A O 1
ATOM 659 N N . ASN A 1 85 ? -7.105 20.163 12.390 1.00 21.61 408 ASN A N 1
ATOM 660 C CA . ASN A 1 85 ? -8.023 19.047 12.172 1.00 21.31 408 ASN A CA 1
ATOM 661 C C . ASN A 1 85 ? -8.592 18.568 13.490 1.00 22.17 408 ASN A C 1
ATOM 662 O O . ASN A 1 85 ? -9.783 18.243 13.578 1.00 23.12 408 ASN A O 1
ATOM 667 N N . CYS A 1 86 ? -7.755 18.524 14.528 1.00 19.76 409 CYS A N 1
ATOM 668 C CA . CYS A 1 86 ? -8.213 18.125 15.854 1.00 21.70 409 CYS A CA 1
ATOM 669 C C . CYS A 1 86 ? -9.325 19.036 16.354 1.00 22.91 409 CYS A C 1
ATOM 670 O O . CYS A 1 86 ? -10.361 18.556 16.828 1.00 22.15 409 CYS A O 1
ATOM 673 N N . SER A 1 87 ? -9.127 20.359 16.275 1.00 22.82 410 SER A N 1
ATOM 674 C CA . SER A 1 87 ? -10.122 21.277 16.818 1.00 27.83 410 SER A CA 1
ATOM 675 C C . SER A 1 87 ? -11.366 21.360 15.936 1.00 24.78 410 SER A C 1
ATOM 676 O O . SER A 1 87 ? -12.464 21.602 16.450 1.00 28.20 410 SER A O 1
ATOM 679 N N . LEU A 1 88 ? -11.231 21.147 14.622 1.00 23.21 411 LEU A N 1
ATOM 680 C CA . LEU A 1 88 ? -12.403 21.072 13.755 1.00 26.15 411 LEU A CA 1
ATOM 681 C C . LEU A 1 88 ? -13.288 19.886 14.122 1.00 25.96 411 LEU A C 1
ATOM 682 O O . LEU A 1 88 ? -14.487 20.050 14.376 1.00 27.89 411 LEU A O 1
ATOM 687 N N . TYR A 1 89 ? -12.700 18.688 14.218 1.00 23.92 412 TYR A N 1
ATOM 688 C CA . TYR A 1 89 ? -13.512 17.479 14.333 1.00 25.70 412 TYR A CA 1
ATOM 689 C C . TYR A 1 89 ? -14.064 17.279 15.742 1.00 30.95 412 TYR A C 1
ATOM 690 O O . TYR A 1 89 ? -15.195 16.808 15.897 1.00 30.69 412 TYR A O 1
ATOM 699 N N . ASN A 1 90 ? -13.296 17.622 16.775 1.00 25.25 413 ASN A N 1
ATOM 700 C CA . ASN A 1 90 ? -13.662 17.327 18.157 1.00 23.13 413 ASN A CA 1
ATOM 701 C C . ASN A 1 90 ? -14.257 18.564 18.826 1.00 29.29 413 ASN A C 1
ATOM 702 O O . ASN A 1 90 ? -13.760 19.682 18.640 1.00 27.39 413 ASN A O 1
ATOM 707 N N . THR A 1 91 ? -15.317 18.359 19.610 1.00 28.50 414 THR A N 1
ATOM 708 C CA . THR A 1 91 ? -15.937 19.469 20.334 1.00 24.81 414 THR A CA 1
ATOM 709 C C . THR A 1 91 ? -14.965 20.049 21.355 1.00 24.16 414 THR A C 1
ATOM 710 O O . THR A 1 91 ? -14.082 19.357 21.872 1.00 26.56 414 THR A O 1
ATOM 714 N N . SER A 1 92 ? -15.147 21.339 21.655 1.00 31.74 415 SER A N 1
ATOM 715 C CA . SER A 1 92 ? -14.168 22.053 22.468 1.00 31.16 415 SER A CA 1
ATOM 716 C C . SER A 1 92 ? -14.024 21.456 23.863 1.00 26.03 415 SER A C 1
ATOM 717 O O . SER A 1 92 ? -12.975 21.612 24.492 1.00 29.35 415 SER A O 1
ATOM 720 N N . ASN A 1 93 ? -15.058 20.790 24.388 1.00 26.04 416 ASN A N 1
ATOM 721 C CA . ASN A 1 93 ? -14.966 20.246 25.737 1.00 22.72 416 ASN A CA 1
ATOM 722 C C . ASN A 1 93 ? -14.597 18.763 25.775 1.00 28.80 416 ASN A C 1
ATOM 723 O O . ASN A 1 93 ? -14.629 18.155 26.852 1.00 24.26 416 ASN A O 1
ATOM 728 N N . SER A 1 94 ? -14.214 18.182 24.643 1.00 26.21 417 SER A N 1
ATOM 729 C CA . SER A 1 94 ? -13.821 16.775 24.579 1.00 25.45 417 SER A CA 1
ATOM 730 C C . SER A 1 94 ? -12.375 16.570 25.014 1.00 20.63 417 SER A C 1
ATOM 731 O O . SER A 1 94 ? -11.523 17.445 24.842 1.00 23.71 417 SER A O 1
ATOM 734 N N . VAL A 1 95 ? -12.091 15.381 25.563 1.00 24.14 418 VAL A N 1
ATOM 735 C CA . VAL A 1 95 ? -10.718 15.041 25.950 1.00 29.40 418 VAL A CA 1
ATOM 736 C C . VAL A 1 95 ? -9.750 15.267 24.786 1.00 25.75 418 VAL A C 1
ATOM 737 O O . VAL A 1 95 ? -8.686 15.888 24.948 1.00 23.84 418 VAL A O 1
ATOM 741 N N . VAL A 1 96 ? -10.112 14.793 23.587 1.00 20.99 419 VAL A N 1
ATOM 742 C CA . VAL A 1 96 ? -9.214 14.901 22.447 1.00 20.41 419 VAL A CA 1
ATOM 743 C C . VAL A 1 96 ? -8.947 16.362 22.116 1.00 26.62 419 VAL A C 1
ATOM 744 O O . VAL A 1 96 ? -7.798 16.758 21.887 1.00 23.51 419 VAL A O 1
ATOM 748 N N . ALA A 1 97 ? -9.988 17.197 22.124 1.00 24.17 420 ALA A N 1
ATOM 749 C CA . ALA A 1 97 ? -9.736 18.592 21.793 1.00 23.07 420 ALA A CA 1
ATOM 750 C C . ALA A 1 97 ? -8.861 19.243 22.847 1.00 24.29 420 ALA A C 1
ATOM 751 O O . ALA A 1 97 ? -7.942 19.998 22.513 1.00 22.08 420 ALA A O 1
ATOM 753 N N . ILE A 1 98 ? -9.108 18.945 24.123 1.00 21.79 421 ILE A N 1
ATOM 754 C CA . ILE A 1 98 ? -8.27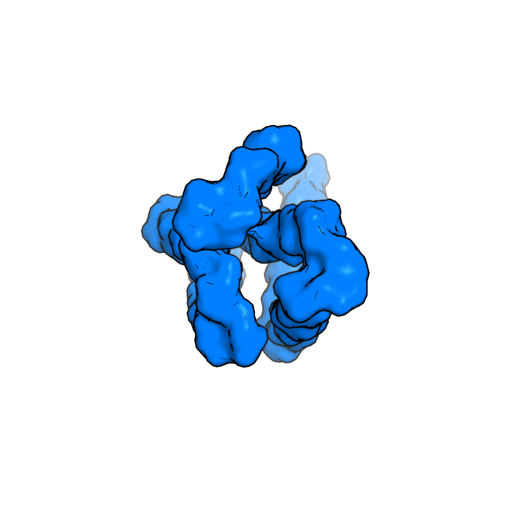9 19.524 25.178 1.00 21.23 421 ILE A CA 1
ATOM 755 C C . ILE A 1 98 ? -6.834 19.091 25.005 1.00 24.07 421 ILE A C 1
ATOM 756 O O . ILE A 1 98 ? -5.907 19.908 25.095 1.00 29.70 421 ILE A O 1
ATOM 761 N N . THR A 1 99 ? -6.616 17.789 24.779 1.00 23.72 422 THR A N 1
ATOM 762 C CA . THR A 1 99 ? -5.270 17.275 24.558 1.00 21.88 422 THR A CA 1
ATOM 763 C C . THR A 1 99 ? -4.597 17.966 23.379 1.00 27.87 422 THR A C 1
ATOM 764 O O . THR A 1 99 ? -3.414 18.327 23.461 1.00 23.98 422 THR A O 1
ATOM 768 N N . GLY A 1 100 ? -5.331 18.140 22.267 1.00 19.92 423 GLY A N 1
ATOM 769 C CA . GLY A 1 100 ? -4.758 18.797 21.109 1.00 21.07 423 GLY A CA 1
ATOM 770 C C . GLY A 1 100 ? -4.352 20.226 21.405 1.00 25.73 423 GLY A C 1
ATOM 771 O O . GLY A 1 100 ? -3.309 20.697 20.936 1.00 23.98 423 GLY A O 1
ATOM 772 N N . LYS A 1 101 ? -5.177 20.936 22.177 1.00 26.26 424 LYS A N 1
ATOM 773 C CA . LYS A 1 101 ? -4.847 22.301 22.566 1.00 22.47 424 LYS A CA 1
ATOM 774 C C . LYS A 1 101 ? -3.585 22.335 23.420 1.00 24.51 424 LYS A C 1
ATOM 775 O O . LYS A 1 101 ? -2.727 23.208 23.241 1.00 23.86 424 LYS A O 1
ATOM 781 N N . ASN A 1 102 ? -3.444 21.383 24.349 1.00 24.11 425 ASN A N 1
ATOM 782 C CA . ASN A 1 102 ? -2.268 21.347 25.209 1.00 21.12 425 ASN A CA 1
ATOM 783 C C . ASN A 1 102 ? -0.994 21.091 24.408 1.00 27.60 425 ASN A C 1
ATOM 784 O O . ASN A 1 102 ? 0.038 21.705 24.663 1.00 20.60 425 ASN A O 1
ATOM 789 N N A ILE A 1 103 ? -1.051 20.188 23.423 0.41 21.74 426 ILE A N 1
ATOM 790 N N B ILE A 1 103 ? -1.052 20.158 23.450 0.59 21.47 426 ILE A N 1
ATOM 791 C CA A ILE A 1 103 ? 0.165 19.904 22.663 0.41 20.76 426 ILE A CA 1
ATOM 792 C CA B ILE A 1 103 ? 0.124 19.876 22.630 0.59 20.81 426 ILE A CA 1
ATOM 793 C C A ILE A 1 103 ? 0.421 20.979 21.607 0.41 20.17 426 ILE A C 1
ATOM 794 C C B ILE A 1 103 ? 0.423 21.041 21.701 0.59 20.27 426 ILE A C 1
ATOM 795 O O A ILE A 1 103 ? 1.571 21.166 21.179 0.41 21.08 426 ILE A O 1
ATOM 796 O O B ILE A 1 103 ? 1.604 21.353 21.456 0.59 21.60 426 ILE A O 1
ATOM 805 N N . GLU A 1 104 ? -0.610 21.702 21.182 1.00 19.86 427 GLU A N 1
ATOM 806 C CA . GLU A 1 104 ? -0.408 22.875 20.332 1.00 19.34 427 GLU A CA 1
ATOM 807 C C . GLU A 1 104 ? 0.380 23.949 21.080 1.00 20.35 427 GLU A C 1
ATOM 808 O O . GLU A 1 104 ? 1.333 24.522 20.546 1.00 21.54 427 GLU A O 1
ATOM 814 N N . THR A 1 105 ? -0.040 24.253 22.309 1.00 23.99 428 THR A N 1
ATOM 815 C CA . THR A 1 105 ? 0.686 25.207 23.148 1.00 23.80 428 THR A CA 1
ATOM 816 C C . THR A 1 105 ? 2.151 24.819 23.306 1.00 25.03 428 THR A C 1
ATOM 817 O O . THR A 1 105 ? 3.046 25.658 23.153 1.00 27.60 428 THR A O 1
ATOM 821 N N . TYR A 1 106 ? 2.409 23.556 23.647 1.00 21.48 429 TYR A N 1
ATOM 822 C CA . TYR A 1 106 ? 3.770 23.049 23.782 1.00 20.75 429 TYR A CA 1
ATOM 823 C C . TYR A 1 106 ? 4.583 23.276 22.510 1.00 22.10 429 TYR A C 1
ATOM 824 O O . TYR A 1 106 ? 5.714 23.787 22.564 1.00 20.86 429 TYR A O 1
ATOM 833 N N . PHE A 1 107 ? 4.040 22.856 21.362 1.00 18.52 430 PHE A N 1
ATOM 834 C CA . PHE A 1 107 ? 4.715 23.031 20.081 1.00 18.62 430 PHE A CA 1
ATOM 835 C C . PHE A 1 107 ? 5.084 24.489 19.856 1.00 21.05 430 PHE A C 1
ATOM 836 O O . PHE A 1 107 ? 6.245 24.811 19.578 1.00 23.15 430 PHE A O 1
ATOM 844 N N . ASN A 1 108 ? 4.113 25.391 20.011 1.00 20.59 431 ASN A N 1
ATOM 845 C CA . ASN A 1 108 ? 4.402 26.799 19.756 1.00 23.43 431 ASN A CA 1
ATOM 846 C C . ASN A 1 108 ? 5.433 27.357 20.722 1.00 23.34 431 ASN A C 1
ATOM 847 O O . ASN A 1 108 ? 6.195 28.251 20.342 1.00 29.12 431 ASN A O 1
ATOM 852 N N . ASN A 1 109 ? 5.490 26.849 21.967 1.00 19.24 432 ASN A N 1
ATOM 853 C CA . ASN A 1 109 ? 6.495 27.313 22.911 1.00 22.21 432 ASN A CA 1
ATOM 854 C C . ASN A 1 109 ? 7.863 26.695 22.638 1.00 23.65 432 ASN A C 1
ATOM 855 O O . ASN A 1 109 ? 8.899 27.313 22.925 1.00 25.41 432 ASN A O 1
ATOM 860 N N . GLN A 1 110 ? 7.884 25.487 22.069 1.00 24.95 433 GLN A N 1
ATOM 861 C CA . GLN A 1 110 ? 9.136 24.924 21.594 1.00 21.59 433 GLN A CA 1
ATOM 862 C C . GLN A 1 110 ? 9.699 25.724 20.431 1.00 22.06 433 GLN A C 1
ATOM 863 O O . GLN A 1 110 ? 10.919 25.906 20.344 1.00 29.30 433 GLN A O 1
ATOM 869 N N . LEU A 1 111 ? 8.846 26.186 19.516 1.00 27.15 434 LEU A N 1
ATOM 870 C CA . LEU A 1 111 ? 9.348 27.000 18.415 1.00 24.54 434 LEU A CA 1
ATOM 871 C C . LEU A 1 111 ? 10.143 28.183 18.948 1.00 32.36 434 LEU A C 1
ATOM 872 O O . LEU A 1 111 ? 11.186 28.551 18.384 1.00 32.29 434 LEU A O 1
ATOM 877 N N . ILE A 1 112 ? 9.693 28.736 20.075 1.00 28.40 435 ILE A N 1
ATOM 878 C CA . ILE A 1 112 ? 10.350 29.884 20.693 1.00 33.03 435 ILE A CA 1
ATOM 879 C C . ILE A 1 112 ? 11.660 29.478 21.355 1.00 33.56 435 ILE A C 1
ATOM 880 O O . ILE A 1 112 ? 12.719 30.052 21.068 1.00 33.99 435 ILE A O 1
ATOM 885 N N . VAL A 1 113 ? 11.616 28.495 22.262 1.00 32.53 436 VAL A N 1
ATOM 886 C CA . VAL A 1 113 ? 12.815 28.070 22.982 1.00 30.08 436 VAL A CA 1
ATOM 887 C C . VAL A 1 113 ? 13.895 27.588 22.018 1.00 27.26 436 VAL A C 1
ATOM 888 O O . VAL A 1 113 ? 15.072 27.925 22.167 1.00 31.53 436 VAL A O 1
ATOM 892 N N . MET A 1 114 ? 13.514 26.756 21.041 1.00 30.11 437 MET A N 1
ATOM 893 C CA . MET A 1 114 ? 14.499 26.200 20.115 1.00 36.02 437 MET A CA 1
ATOM 894 C C . MET A 1 114 ? 15.005 27.220 19.107 1.00 35.08 437 MET A C 1
ATOM 895 O O . MET A 1 114 ? 15.962 26.922 18.385 1.00 35.79 437 MET A O 1
ATOM 900 N N . GLY A 1 115 ? 14.402 28.405 19.038 1.00 31.74 438 GLY A N 1
ATOM 901 C CA . GLY A 1 115 ? 14.832 29.363 18.042 1.00 33.25 438 GLY A CA 1
ATOM 902 C C . GLY A 1 115 ? 14.397 29.025 16.637 1.00 37.21 438 GLY A C 1
ATOM 903 O O . GLY A 1 115 ? 14.955 29.573 15.683 1.00 33.99 438 GLY A O 1
ATOM 904 N N . TYR A 1 116 ? 13.395 28.145 16.478 1.00 30.01 439 TYR A N 1
ATOM 905 C CA . TYR A 1 116 ? 12.957 27.752 15.137 1.00 30.12 439 TYR A CA 1
ATOM 906 C C . TYR A 1 116 ? 12.354 28.927 14.394 1.00 29.13 439 TYR A C 1
ATOM 907 O O . TYR A 1 116 ? 12.507 29.035 13.171 1.00 29.22 439 TYR A O 1
ATOM 916 N N . ASN A 1 117 ? 11.688 29.824 15.118 1.00 28.12 440 ASN A N 1
ATOM 917 C CA . ASN A 1 117 ? 11.045 30.961 14.474 1.00 31.99 440 ASN A CA 1
ATOM 918 C C . ASN A 1 117 ? 12.055 31.871 13.784 1.00 32.48 440 ASN A C 1
ATOM 919 O O . ASN A 1 117 ? 11.738 32.470 12.749 1.00 33.41 440 ASN A O 1
ATOM 924 N N . ASN A 1 118 ? 13.276 31.971 14.316 1.00 34.54 441 ASN A N 1
ATOM 925 C CA . ASN A 1 118 ? 14.308 32.756 13.642 1.00 31.92 441 ASN A CA 1
ATOM 926 C C . ASN A 1 118 ? 14.585 32.236 12.238 1.00 33.01 441 ASN A C 1
ATOM 927 O O . ASN A 1 118 ? 14.936 33.020 11.350 1.00 33.73 441 ASN A O 1
ATOM 932 N N . PHE A 1 119 ? 14.428 30.926 12.012 1.00 29.15 442 PHE A N 1
ATOM 933 C CA . PHE A 1 119 ? 14.650 30.380 10.679 1.00 32.13 442 PHE A CA 1
ATOM 934 C C . PHE A 1 119 ? 13.523 30.758 9.731 1.00 30.17 442 PHE A C 1
ATOM 935 O O . PHE A 1 119 ? 13.769 30.956 8.534 1.00 33.84 442 PHE A O 1
ATOM 943 N N . ILE A 1 120 ? 12.287 30.837 10.242 1.00 26.25 443 ILE A N 1
ATOM 944 C CA . ILE A 1 120 ? 11.160 31.273 9.423 1.00 34.05 443 ILE A CA 1
ATOM 945 C C . ILE A 1 120 ? 11.326 32.739 9.027 1.00 34.42 443 ILE A C 1
ATOM 946 O O . ILE A 1 120 ? 11.013 33.132 7.898 1.00 37.73 443 ILE A O 1
ATOM 951 N N . LEU A 1 121 ? 11.852 33.565 9.934 1.00 39.23 444 LEU A N 1
ATOM 952 C CA . LEU A 1 121 ? 12.098 34.964 9.595 1.00 37.09 444 LEU A CA 1
ATOM 953 C C . LEU A 1 121 ? 13.184 35.093 8.537 1.00 40.11 444 LEU A C 1
ATOM 954 O O . LEU A 1 121 ? 13.057 35.891 7.601 1.00 40.53 444 LEU A O 1
ATOM 959 N N . LYS A 1 122 ? 14.267 34.327 8.675 1.00 36.12 445 LYS A N 1
ATOM 960 C CA . LYS A 1 122 ? 15.314 34.355 7.664 1.00 33.58 445 LYS A CA 1
ATOM 961 C C . LYS A 1 122 ? 14.797 33.856 6.320 1.00 37.34 445 LYS A C 1
ATOM 962 O O . LYS A 1 122 ? 15.217 34.354 5.269 1.00 44.53 445 LYS A O 1
ATOM 965 N N . GLU A 1 123 ? 13.885 32.883 6.336 1.00 39.15 446 GLU A N 1
ATOM 966 C CA . GLU A 1 123 ? 13.293 32.384 5.104 1.00 39.17 446 GLU A CA 1
ATOM 967 C C . GLU A 1 123 ? 12.569 33.494 4.355 1.00 39.84 446 GLU A C 1
ATOM 968 O O . GLU A 1 123 ? 12.673 33.588 3.127 1.00 36.53 446 GLU A O 1
ATOM 974 N N . LYS A 1 124 ? 11.844 34.356 5.082 1.00 40.30 447 LYS A N 1
ATOM 975 C CA . LYS A 1 124 ? 11.095 35.434 4.441 1.00 39.72 447 LYS A CA 1
ATOM 976 C C . LYS A 1 124 ? 12.029 36.491 3.877 1.00 45.20 447 LYS A C 1
ATOM 977 O O . LYS A 1 124 ? 11.818 36.981 2.760 1.00 50.22 447 LYS A O 1
ATOM 979 N N . LYS A 1 125 ? 13.069 36.853 4.630 1.00 47.44 448 LYS A N 1
ATOM 980 C CA . LYS A 1 125 ? 13.996 37.878 4.159 1.00 43.02 448 LYS A CA 1
ATOM 981 C C . LYS A 1 125 ? 14.747 37.420 2.919 1.00 45.84 448 LYS A C 1
ATOM 982 O O . LYS A 1 125 ? 14.938 38.202 1.983 1.00 49.28 448 LYS A O 1
ATOM 988 N N . ILE A 1 126 ? 15.188 36.160 2.893 1.00 43.40 449 ILE A N 1
ATOM 989 C CA . ILE A 1 126 ? 15.835 35.636 1.694 1.00 45.81 449 ILE A CA 1
ATOM 990 C C . ILE A 1 126 ? 14.904 35.755 0.494 1.00 48.30 449 ILE A C 1
ATOM 991 O O . ILE A 1 126 ? 15.316 36.198 -0.586 1.00 43.10 449 ILE A O 1
ATOM 996 N N . ASN A 1 127 ? 13.625 35.401 0.675 1.00 44.73 450 ASN A N 1
ATOM 997 C CA . ASN A 1 127 ? 12.661 35.504 -0.417 1.00 43.73 450 ASN A CA 1
ATOM 998 C C . ASN A 1 127 ? 12.520 36.931 -0.925 1.00 54.37 450 ASN A C 1
ATOM 999 O O . ASN A 1 127 ? 12.173 37.129 -2.096 1.00 58.48 450 ASN A O 1
ATOM 1004 N N . ASP A 1 128 ? 12.816 37.924 -0.082 1.00 56.73 451 ASP A N 1
ATOM 1005 C CA . ASP A 1 128 ? 12.759 39.320 -0.509 1.00 61.26 451 ASP A CA 1
ATOM 1006 C C . ASP A 1 128 ? 14.035 39.743 -1.226 1.00 57.72 451 ASP A C 1
ATOM 1007 O O . ASP A 1 128 ? 13.971 40.473 -2.222 1.00 61.74 451 ASP A O 1
ATOM 1012 N N . MET A 1 129 ? 15.202 39.318 -0.731 1.00 56.05 452 MET A N 1
ATOM 1013 C CA . MET A 1 129 ? 16.432 39.505 -1.496 1.00 63.23 452 MET A CA 1
ATOM 1014 C C . MET A 1 129 ? 16.263 39.007 -2.919 1.00 62.57 452 MET A C 1
ATOM 1015 O O . MET A 1 129 ? 16.512 39.737 -3.885 1.00 78.34 452 MET A O 1
ATOM 1018 N N . LEU A 1 130 ? 15.841 37.751 -3.059 1.00 62.14 453 LEU A N 1
ATOM 1019 C CA . LEU A 1 130 ? 15.696 37.159 -4.379 1.00 68.12 453 LEU A CA 1
ATOM 1020 C C . LEU A 1 130 ? 14.762 37.985 -5.257 1.00 62.26 453 LEU A C 1
ATOM 1021 O O . LEU A 1 130 ? 15.036 38.181 -6.448 1.00 63.34 453 LEU A O 1
ATOM 1026 N N . LYS A 1 131 ? 13.674 38.510 -4.677 1.00 62.59 454 LYS A N 1
ATOM 1027 C CA . LYS A 1 131 ? 12.685 39.243 -5.466 1.00 60.71 454 LYS A CA 1
ATOM 1028 C C . LYS A 1 131 ? 13.235 40.573 -5.964 1.00 70.59 454 LYS A C 1
ATOM 1029 O O . LYS A 1 131 ? 12.848 41.039 -7.043 1.00 73.20 454 LYS A O 1
ATOM 1031 N N . LEU A 1 132 ? 14.135 41.192 -5.203 1.00 67.39 455 LEU A N 1
ATOM 1032 C CA . LEU A 1 132 ? 14.837 42.381 -5.669 1.00 72.55 455 LEU A CA 1
ATOM 1033 C C . LEU A 1 132 ? 15.833 42.009 -6.759 1.00 76.27 455 LEU A C 1
ATOM 1034 O O . LEU A 1 132 ? 15.647 42.370 -7.926 1.00 94.82 455 LEU A O 1
ATOM 1036 N N . VAL A 1 133 ? 16.888 41.288 -6.375 1.00 68.83 456 VAL A N 1
ATOM 1037 C CA . VAL A 1 133 ? 17.949 40.826 -7.278 1.00 62.19 456 VAL A CA 1
ATOM 1038 C C . VAL A 1 133 ? 17.448 40.337 -8.645 1.00 70.60 456 VAL A C 1
ATOM 1039 O O . VAL A 1 133 ? 16.560 39.483 -8.737 1.00 78.24 456 VAL A O 1
#

Radius of gyration: 16.08 Å; Cα contacts (8 Å, |Δi|>4): 110; chains: 1; bounding box: 43×41×34 Å

Nearest PDB structures (foldseek):
  7m97-assembly1_A  TM=1.003E+00  e=1.158E-17  Plasmodium falciparum 3D7
  6axq-assembly2_B  TM=9.225E-01  e=1.239E-07  Homo sapiens
  6axq-assembly3_C  TM=9.234E-01  e=2.030E-07  Homo sapiens
  6cw0-assembly1_B-2  TM=9.614E-01  e=7.999E-07  Cryptosporidium parvum
  7l9k-assembly2_B  TM=8.758E-01  e=7.999E-07  Homo sapiens